Protein AF-A0A835Y4Z0-F1 (afdb_monomer_lite)

InterPro domains:
  IPR013901 Anthrone oxygenase [PF08592] (8-97)

Secondary structure (DSSP, 8-state):
--HHHHHHHHHHHHHHHHHHHHHHHSTT--HHHHHHHHHHHHHHHHHHHHIIIIIHHHHHHHHHHHHTT-PPPHHHHHHHHHHHHHHHHHHHHHHHHHHHHHHT-

Radius of gyration: 16.96 Å; chains: 1; bounding box: 39×19×49 Å

Sequence (105 aa):
MFPKVAKFQSTIVLAGTGAAAVQAVRGEASPQQRGLWLAGAALLLANLPWTLVKLMPVNKVIVDAGAQGKAAPKEQLEAWGPLHNVRTALGTASALVMGYAVWKL

Foldseek 3Di:
DPPVVLVVLVVVLVVQLVVLCVQLPPPPADPLLNVLSNLLSVLSNVLNCLCVPQQVVLVVQCVVCVVVVHHRDPVSVVSNVVSVVSSVVSNVSSCVSNVVSVVVD

Structure (mmCIF, N/CA/C/O backbone):
data_AF-A0A835Y4Z0-F1
#
_entry.id   AF-A0A835Y4Z0-F1
#
loop_
_atom_site.group_PDB
_atom_site.id
_atom_site.type_symbol
_atom_site.label_atom_id
_atom_site.label_alt_id
_atom_site.label_comp_id
_atom_site.label_asym_id
_atom_site.label_entity_id
_atom_site.label_seq_id
_atom_site.pdbx_PDB_ins_code
_atom_site.Cartn_x
_atom_site.Cartn_y
_atom_site.Cartn_z
_atom_site.occupancy
_atom_site.B_iso_or_equiv
_atom_site.auth_seq_id
_atom_site.auth_comp_id
_atom_site.auth_asym_id
_atom_site.auth_atom_id
_atom_site.pdbx_PDB_model_num
ATOM 1 N N . MET A 1 1 ? -13.844 4.372 7.958 1.00 58.72 1 MET A N 1
ATOM 2 C CA . MET A 1 1 ? -12.914 5.148 7.094 1.00 58.72 1 MET A CA 1
ATOM 3 C C . MET A 1 1 ? -13.682 6.309 6.494 1.00 58.72 1 MET A C 1
ATOM 5 O O . MET A 1 1 ? -14.720 6.071 5.890 1.00 58.72 1 MET A O 1
ATOM 9 N N . PHE A 1 2 ? -13.205 7.541 6.662 1.00 6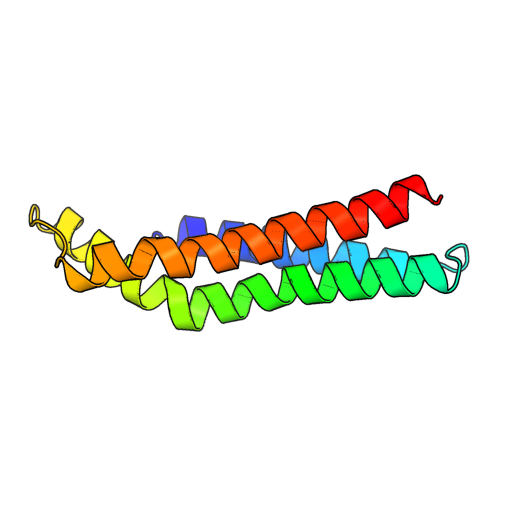3.97 2 PHE A N 1
ATOM 10 C CA . PHE A 1 2 ? -13.846 8.704 6.051 1.00 63.97 2 PHE A CA 1
ATOM 11 C C . PHE A 1 2 ? -13.889 8.527 4.520 1.00 63.97 2 PHE A C 1
ATOM 13 O O . PHE A 1 2 ? -12.827 8.344 3.918 1.00 63.97 2 PHE A O 1
ATOM 20 N N . PRO A 1 3 ? -15.065 8.591 3.866 1.00 66.94 3 PRO A N 1
ATOM 21 C CA . PRO A 1 3 ? -15.203 8.343 2.425 1.00 66.94 3 PRO A CA 1
ATOM 22 C C . PRO A 1 3 ? -14.273 9.215 1.572 1.00 66.94 3 PRO A C 1
ATOM 24 O O . PRO A 1 3 ? -13.783 8.789 0.530 1.00 66.94 3 PRO A O 1
ATOM 27 N N . LYS A 1 4 ? -13.984 10.429 2.053 1.00 70.19 4 LYS A N 1
ATOM 28 C CA . LYS A 1 4 ? -13.054 11.378 1.431 1.00 70.19 4 LYS A CA 1
ATOM 29 C C . LYS A 1 4 ? -11.618 10.838 1.379 1.00 70.19 4 LYS A C 1
ATOM 31 O O . LYS A 1 4 ? -10.966 10.938 0.347 1.00 70.19 4 LYS A O 1
ATOM 36 N N . VAL A 1 5 ? -11.153 10.206 2.458 1.00 71.12 5 VAL A N 1
ATOM 37 C CA . VAL A 1 5 ? -9.797 9.640 2.553 1.00 71.12 5 VAL A CA 1
ATOM 38 C C . VAL A 1 5 ? -9.663 8.398 1.674 1.00 71.12 5 VAL A C 1
ATOM 40 O O . VAL A 1 5 ? -8.621 8.200 1.056 1.00 71.12 5 VAL A O 1
ATOM 43 N N . ALA A 1 6 ? -10.722 7.587 1.572 1.00 73.94 6 ALA A N 1
ATOM 44 C CA . ALA A 1 6 ? -10.737 6.416 0.696 1.00 73.94 6 ALA A CA 1
ATOM 45 C C . ALA A 1 6 ? -10.574 6.819 -0.772 1.00 73.94 6 ALA A C 1
ATOM 47 O O . ALA A 1 6 ? -9.691 6.295 -1.445 1.00 73.94 6 ALA A O 1
ATOM 48 N N . LYS A 1 7 ? -11.355 7.812 -1.220 1.00 78.06 7 LYS A N 1
ATOM 49 C CA . LYS A 1 7 ? -11.268 8.364 -2.578 1.00 78.06 7 LYS A CA 1
ATOM 50 C C . LYS A 1 7 ? -9.877 8.921 -2.875 1.00 78.06 7 LYS A C 1
ATOM 52 O O . LYS A 1 7 ? -9.281 8.560 -3.882 1.00 78.06 7 LYS A O 1
ATOM 57 N N . PHE A 1 8 ? -9.335 9.739 -1.973 1.00 83.81 8 PHE A N 1
ATOM 58 C CA . PHE A 1 8 ? -8.001 10.314 -2.140 1.00 83.81 8 PHE A CA 1
ATOM 59 C C . PHE A 1 8 ? -6.910 9.238 -2.267 1.00 83.81 8 PHE A C 1
ATOM 61 O O . PHE A 1 8 ? -6.095 9.284 -3.187 1.00 83.81 8 PHE A O 1
ATOM 68 N N . GLN A 1 9 ? -6.927 8.228 -1.392 1.00 82.19 9 GLN A N 1
ATOM 69 C CA . GLN A 1 9 ? -5.934 7.151 -1.427 1.00 82.19 9 GLN A CA 1
ATOM 70 C C . GLN A 1 9 ? -6.058 6.279 -2.678 1.00 82.19 9 GLN A C 1
ATOM 72 O O . GLN A 1 9 ? -5.034 5.947 -3.274 1.00 82.19 9 GLN A O 1
ATOM 77 N N . SER A 1 10 ? -7.276 5.949 -3.121 1.00 83.31 10 SER A N 1
ATOM 78 C CA . SER A 1 10 ? -7.462 5.219 -4.379 1.00 83.31 10 SER A CA 1
ATOM 79 C C . SER A 1 10 ? -6.969 6.019 -5.584 1.00 83.31 10 SER A C 1
ATOM 81 O O . SER A 1 10 ? -6.332 5.445 -6.461 1.00 83.31 10 SER A O 1
ATOM 83 N N . THR A 1 11 ? -7.186 7.340 -5.608 1.00 87.25 11 THR A N 1
ATOM 84 C CA . THR A 1 11 ? -6.714 8.195 -6.705 1.00 87.25 11 THR A CA 1
ATOM 85 C C . THR A 1 11 ? -5.191 8.192 -6.804 1.00 87.25 11 THR A C 1
ATOM 87 O O . THR A 1 11 ? -4.664 8.011 -7.898 1.00 87.25 11 THR A O 1
ATOM 90 N N . ILE A 1 12 ? -4.477 8.325 -5.680 1.00 88.25 12 ILE A N 1
ATOM 91 C CA . ILE A 1 12 ? -3.004 8.280 -5.673 1.00 88.25 12 ILE A CA 1
ATOM 92 C C . ILE A 1 12 ? -2.492 6.924 -6.162 1.00 88.25 12 ILE A C 1
ATOM 94 O O . ILE A 1 12 ? -1.582 6.880 -6.987 1.00 88.25 12 ILE A O 1
ATOM 98 N N . VAL A 1 13 ? -3.078 5.822 -5.680 1.00 91.12 13 VAL A N 1
ATOM 99 C CA . VAL A 1 13 ? -2.669 4.468 -6.087 1.00 91.12 13 VAL A CA 1
ATOM 100 C C . VAL A 1 13 ? -2.850 4.277 -7.589 1.00 91.12 13 VAL A C 1
ATOM 102 O O . VAL A 1 13 ? -1.927 3.815 -8.256 1.00 91.12 13 VAL A O 1
ATOM 105 N N . LEU A 1 14 ? -4.005 4.661 -8.136 1.00 91.81 14 LEU A N 1
ATOM 106 C CA . LEU A 1 14 ? -4.288 4.517 -9.564 1.00 91.81 14 LEU A CA 1
ATOM 107 C C . LEU A 1 14 ? -3.375 5.403 -10.417 1.00 91.81 14 LEU A C 1
ATOM 109 O O . LEU A 1 14 ? -2.812 4.921 -11.397 1.00 91.81 14 LEU A O 1
ATOM 113 N N . ALA A 1 15 ? -3.174 6.661 -10.020 1.00 93.12 15 ALA A N 1
ATOM 114 C CA . ALA A 1 15 ? -2.279 7.575 -10.723 1.00 93.12 15 ALA A CA 1
ATOM 115 C C . ALA A 1 15 ? -0.827 7.069 -10.718 1.00 93.12 15 ALA A C 1
ATOM 117 O O . ALA A 1 15 ? -0.197 7.009 -11.772 1.00 93.12 15 ALA A O 1
ATOM 118 N N . GLY A 1 16 ? -0.310 6.646 -9.560 1.00 90.94 16 GLY A N 1
ATOM 119 C CA . GLY A 1 16 ? 1.051 6.117 -9.437 1.00 90.94 16 GLY A CA 1
ATOM 120 C C . GLY A 1 16 ? 1.252 4.806 -10.200 1.00 90.94 16 GLY A C 1
ATOM 121 O O . GLY A 1 16 ? 2.254 4.642 -10.894 1.00 90.94 16 GLY A O 1
ATOM 122 N N . THR A 1 17 ? 0.271 3.900 -10.145 1.00 91.06 17 THR A N 1
ATOM 123 C CA . THR A 1 17 ? 0.301 2.633 -10.897 1.00 91.06 17 THR A CA 1
ATOM 124 C C . THR A 1 17 ? 0.282 2.899 -12.403 1.00 91.06 17 THR A C 1
ATOM 126 O O . THR A 1 17 ? 1.075 2.317 -13.140 1.00 91.06 17 THR A O 1
ATOM 129 N N . GLY A 1 18 ? -0.578 3.815 -12.863 1.00 92.12 18 GLY A N 1
ATOM 130 C CA . GLY A 1 18 ? -0.660 4.211 -14.269 1.00 92.12 18 GLY A CA 1
ATOM 131 C C . GLY A 1 18 ? 0.628 4.862 -14.773 1.00 92.12 18 GLY A C 1
ATOM 132 O O . GLY A 1 18 ? 1.127 4.489 -15.831 1.00 92.12 18 GLY A O 1
ATOM 133 N N . ALA A 1 19 ? 1.215 5.775 -13.995 1.00 91.94 19 ALA A N 1
ATOM 134 C CA . ALA A 1 19 ? 2.493 6.398 -14.336 1.00 91.94 19 ALA A CA 1
ATOM 135 C C . ALA A 1 19 ? 3.617 5.358 -14.465 1.00 91.94 19 ALA A C 1
ATOM 137 O O . ALA A 1 19 ? 4.362 5.379 -15.443 1.00 91.94 19 ALA A O 1
ATOM 138 N N . ALA A 1 20 ? 3.704 4.406 -13.533 1.00 91.31 20 ALA A N 1
ATOM 139 C CA . ALA A 1 20 ? 4.686 3.328 -13.600 1.00 91.31 20 ALA A CA 1
ATOM 140 C C . ALA A 1 20 ? 4.467 2.409 -14.815 1.00 91.31 20 ALA A C 1
ATOM 142 O O . ALA A 1 20 ? 5.425 2.060 -15.502 1.00 91.31 20 ALA A O 1
ATOM 143 N N . ALA A 1 21 ? 3.215 2.077 -15.144 1.00 91.56 21 ALA A N 1
ATOM 144 C CA . ALA A 1 21 ? 2.898 1.309 -16.348 1.00 91.56 21 ALA A CA 1
ATOM 145 C C . ALA A 1 21 ? 3.314 2.051 -17.631 1.00 91.56 21 ALA A C 1
ATOM 147 O O . ALA A 1 21 ? 3.905 1.444 -18.522 1.00 91.56 21 ALA A O 1
ATOM 148 N N . VAL A 1 22 ? 3.081 3.368 -17.702 1.00 92.69 22 VAL A N 1
ATOM 149 C CA . VAL A 1 22 ? 3.547 4.208 -18.818 1.00 92.69 22 VAL A CA 1
ATOM 150 C C . VAL A 1 22 ? 5.072 4.170 -18.927 1.00 92.69 22 VAL A C 1
ATOM 152 O O . VAL A 1 22 ? 5.592 3.951 -20.018 1.00 92.69 22 VAL A O 1
ATOM 155 N N . GLN A 1 23 ? 5.798 4.321 -17.817 1.00 90.62 23 GLN A N 1
ATOM 156 C CA . GLN A 1 23 ? 7.264 4.247 -17.816 1.00 90.62 23 GLN A CA 1
ATOM 157 C C . GLN A 1 23 ? 7.784 2.885 -18.297 1.00 90.62 23 GLN A C 1
ATOM 159 O O . GLN A 1 23 ? 8.791 2.831 -18.999 1.00 90.62 23 GLN A O 1
ATOM 164 N N . ALA A 1 24 ? 7.081 1.793 -17.984 1.00 87.62 24 ALA A N 1
ATOM 165 C CA . ALA A 1 24 ? 7.454 0.450 -18.424 1.00 87.62 24 ALA A CA 1
ATOM 166 C C . ALA A 1 24 ? 7.299 0.221 -19.940 1.00 87.62 24 ALA A C 1
ATOM 168 O O . ALA A 1 24 ? 7.948 -0.669 -20.489 1.00 87.62 24 ALA A O 1
ATOM 169 N N . VAL A 1 25 ? 6.443 0.987 -20.626 1.00 89.50 25 VAL A N 1
ATOM 170 C CA . VAL A 1 25 ? 6.201 0.824 -22.073 1.00 89.50 25 VAL A CA 1
ATOM 171 C C . VAL A 1 25 ? 6.909 1.869 -22.933 1.00 89.50 25 VAL A C 1
ATOM 173 O O . VAL A 1 25 ? 6.899 1.750 -24.158 1.00 89.50 25 VAL A O 1
ATOM 176 N N . ARG A 1 26 ? 7.556 2.873 -22.324 1.00 88.25 26 ARG A N 1
ATOM 177 C CA . ARG A 1 26 ? 8.375 3.841 -23.065 1.00 88.25 26 ARG A CA 1
ATOM 178 C C . ARG A 1 26 ? 9.522 3.124 -23.782 1.00 88.25 26 ARG A C 1
ATOM 180 O O . ARG A 1 26 ? 10.205 2.283 -23.201 1.00 88.25 26 ARG A O 1
ATOM 187 N N . GLY A 1 27 ? 9.733 3.477 -25.052 1.00 76.44 27 GLY A N 1
ATOM 188 C CA . GLY A 1 27 ? 10.728 2.836 -25.923 1.00 76.44 27 GLY A CA 1
ATOM 189 C C . GLY A 1 27 ? 12.162 2.908 -25.390 1.00 76.44 27 GLY A C 1
ATOM 190 O O . GLY A 1 27 ? 12.950 2.008 -25.651 1.00 76.44 27 GLY A O 1
ATOM 191 N N . GLU A 1 28 ? 12.459 3.921 -24.579 1.00 83.56 28 GLU A N 1
ATOM 192 C CA . GLU A 1 28 ? 13.772 4.190 -23.981 1.00 83.56 28 GLU A CA 1
ATOM 193 C C . GLU A 1 28 ? 14.095 3.304 -22.761 1.00 83.56 28 GLU A C 1
ATOM 195 O O . GLU A 1 28 ? 15.243 3.248 -22.330 1.00 83.56 28 GLU A O 1
ATOM 200 N N . ALA A 1 29 ? 13.112 2.594 -22.191 1.00 85.44 29 ALA A N 1
ATOM 201 C CA . ALA A 1 29 ? 13.323 1.786 -20.990 1.00 85.44 29 ALA A CA 1
ATOM 202 C C . ALA A 1 29 ? 14.019 0.450 -21.304 1.00 85.44 29 ALA A C 1
ATOM 204 O O . ALA A 1 29 ? 13.496 -0.376 -22.067 1.00 85.44 29 ALA A O 1
ATOM 205 N N . SER A 1 30 ? 15.145 0.195 -20.631 1.00 90.00 30 SER A N 1
ATOM 206 C CA . SER A 1 30 ? 15.839 -1.101 -20.636 1.00 90.00 30 SER A CA 1
ATOM 207 C C . SER A 1 30 ? 14.958 -2.223 -20.060 1.00 90.00 30 SER A C 1
ATOM 209 O O . SER A 1 30 ? 14.092 -1.951 -19.222 1.00 90.00 30 SER A O 1
ATOM 211 N N . PRO A 1 31 ? 15.172 -3.502 -20.433 1.00 90.19 31 PRO A N 1
ATOM 212 C CA . PRO A 1 31 ? 14.388 -4.624 -19.906 1.00 90.19 31 PRO A CA 1
ATOM 213 C C . PRO A 1 31 ? 14.327 -4.669 -18.372 1.00 90.19 31 PRO A C 1
ATOM 215 O O . PRO A 1 31 ? 13.270 -4.931 -17.797 1.00 90.19 31 PRO A O 1
ATOM 218 N N . GLN A 1 32 ? 15.437 -4.347 -17.704 1.00 90.94 32 GLN A N 1
ATOM 219 C CA . GLN A 1 32 ? 15.515 -4.274 -16.247 1.00 90.94 32 GLN A CA 1
ATOM 220 C C . GLN A 1 32 ? 14.631 -3.150 -15.693 1.00 90.94 32 GLN A C 1
ATOM 222 O O . GLN A 1 32 ? 13.869 -3.382 -14.756 1.00 90.94 32 GLN A O 1
ATOM 227 N N . GLN A 1 33 ? 14.669 -1.953 -16.289 1.00 91.12 33 GLN A N 1
ATOM 228 C CA . GLN A 1 33 ? 13.811 -0.837 -15.873 1.00 91.12 33 GLN A CA 1
ATOM 229 C C . GLN A 1 33 ? 12.331 -1.164 -16.057 1.00 91.12 33 GLN A C 1
ATOM 231 O O . GLN A 1 33 ? 11.540 -0.889 -15.159 1.00 91.12 33 GLN A O 1
ATOM 236 N N . ARG A 1 34 ? 11.951 -1.801 -17.172 1.00 93.12 34 ARG A N 1
ATOM 237 C CA . ARG A 1 34 ? 10.565 -2.249 -17.391 1.00 93.12 34 ARG A CA 1
ATOM 238 C C . ARG A 1 34 ? 10.113 -3.198 -16.286 1.00 93.12 34 ARG A C 1
ATOM 240 O O . ARG A 1 34 ? 9.040 -3.004 -15.720 1.00 93.12 34 ARG A O 1
ATOM 247 N N . GLY A 1 35 ? 10.956 -4.172 -15.938 1.00 93.75 35 GLY A N 1
ATOM 248 C CA . GLY A 1 35 ? 10.699 -5.097 -14.836 1.00 93.75 35 GLY A CA 1
ATOM 249 C C . GLY A 1 35 ? 10.500 -4.380 -13.499 1.00 93.75 35 GLY A C 1
ATOM 250 O O . GLY A 1 35 ? 9.530 -4.656 -12.797 1.00 93.75 35 GLY A O 1
ATOM 251 N N . LEU A 1 36 ? 11.362 -3.413 -13.173 1.00 95.38 36 LEU A N 1
ATOM 252 C CA . LEU A 1 36 ? 11.255 -2.628 -11.939 1.00 95.38 36 LEU A CA 1
ATOM 253 C C . LEU A 1 36 ? 9.983 -1.769 -11.911 1.00 95.38 36 LEU A C 1
ATOM 255 O O . LEU A 1 36 ? 9.267 -1.767 -10.910 1.00 95.38 36 LEU A O 1
ATOM 259 N N . TRP A 1 37 ? 9.649 -1.088 -13.009 1.00 95.25 37 TRP A N 1
ATOM 260 C CA . TRP A 1 37 ? 8.425 -0.291 -13.104 1.00 95.25 37 TRP A CA 1
ATOM 261 C C . TRP A 1 37 ? 7.165 -1.141 -12.921 1.00 95.25 37 TRP A C 1
ATOM 263 O O . TRP A 1 37 ? 6.282 -0.766 -12.148 1.00 95.25 37 TRP A O 1
ATOM 273 N N . LEU A 1 38 ? 7.104 -2.312 -13.562 1.00 95.88 38 LEU A N 1
ATOM 274 C CA . LEU A 1 38 ? 5.984 -3.245 -13.412 1.00 95.88 38 LEU A CA 1
ATOM 275 C C . LEU A 1 38 ? 5.909 -3.837 -11.999 1.00 95.88 38 LEU A C 1
ATOM 277 O O . LEU A 1 38 ? 4.819 -3.926 -11.437 1.00 95.88 38 LEU A O 1
ATOM 281 N N . ALA A 1 39 ? 7.046 -4.198 -11.399 1.00 96.88 39 ALA A N 1
ATOM 282 C CA . ALA A 1 39 ? 7.093 -4.714 -10.033 1.00 96.88 39 ALA A CA 1
ATOM 283 C C . ALA A 1 39 ? 6.621 -3.664 -9.015 1.00 96.88 39 ALA A C 1
ATOM 285 O O . ALA A 1 39 ? 5.784 -3.961 -8.161 1.00 96.88 39 ALA A O 1
ATOM 286 N N . GLY A 1 40 ? 7.089 -2.420 -9.141 1.00 96.69 40 GLY A N 1
ATOM 287 C CA . GLY A 1 40 ? 6.606 -1.306 -8.328 1.00 96.69 40 GLY A CA 1
ATOM 288 C C . GLY A 1 40 ? 5.105 -1.079 -8.512 1.00 96.69 40 GLY A C 1
ATOM 289 O O . GLY A 1 40 ? 4.374 -0.965 -7.530 1.00 96.69 40 GLY A O 1
ATOM 290 N N . ALA A 1 41 ? 4.623 -1.069 -9.760 1.00 96.44 41 ALA A N 1
ATOM 291 C CA . ALA A 1 41 ? 3.205 -0.894 -10.069 1.00 96.44 41 ALA A CA 1
ATOM 292 C C . ALA A 1 41 ? 2.344 -1.993 -9.428 1.00 96.44 41 ALA A C 1
ATOM 294 O O . ALA A 1 41 ? 1.310 -1.698 -8.832 1.00 96.44 41 ALA A O 1
ATOM 295 N N . ALA A 1 42 ? 2.791 -3.249 -9.490 1.00 97.19 42 ALA A N 1
ATOM 296 C CA . ALA A 1 42 ? 2.106 -4.374 -8.865 1.00 97.19 42 ALA A CA 1
ATOM 297 C C . ALA A 1 42 ? 2.048 -4.241 -7.334 1.00 97.19 42 ALA A C 1
ATOM 299 O O . ALA A 1 42 ? 0.988 -4.464 -6.749 1.00 97.19 42 ALA A O 1
ATOM 300 N N . LEU A 1 43 ? 3.144 -3.831 -6.684 1.00 97.50 43 LEU A N 1
ATOM 301 C CA . LEU A 1 43 ? 3.185 -3.593 -5.234 1.00 97.50 43 LEU A CA 1
ATOM 302 C C . LEU A 1 43 ? 2.232 -2.466 -4.814 1.00 97.50 43 LEU A C 1
ATOM 304 O O . LEU A 1 43 ? 1.460 -2.622 -3.863 1.00 97.50 43 LEU A O 1
ATOM 308 N N . LEU A 1 44 ? 2.245 -1.348 -5.547 1.00 96.00 44 LEU A N 1
ATOM 309 C CA . LEU A 1 44 ? 1.355 -0.217 -5.289 1.00 96.00 44 LEU A CA 1
ATOM 310 C C . LEU A 1 44 ? -0.110 -0.594 -5.506 1.00 96.00 44 LEU A C 1
ATOM 312 O O . LEU A 1 44 ? -0.968 -0.221 -4.705 1.00 96.00 44 LEU A O 1
ATOM 316 N N . LEU A 1 45 ? -0.399 -1.362 -6.555 1.00 94.94 45 LEU A N 1
ATOM 317 C CA . LEU A 1 45 ? -1.746 -1.831 -6.840 1.00 94.94 45 LEU A CA 1
ATOM 318 C C . LEU A 1 45 ? -2.226 -2.823 -5.777 1.00 94.94 45 LEU A C 1
ATOM 320 O O . LEU A 1 45 ? -3.357 -2.691 -5.319 1.00 94.94 45 LEU A O 1
ATOM 324 N N . ALA A 1 46 ? -1.374 -3.752 -5.325 1.00 95.56 46 ALA A N 1
ATOM 325 C CA . ALA A 1 46 ? -1.675 -4.733 -4.274 1.00 95.56 46 ALA A CA 1
ATOM 326 C C . ALA A 1 46 ? -2.016 -4.088 -2.918 1.00 95.56 46 ALA A C 1
ATOM 328 O O . ALA A 1 46 ? -2.773 -4.653 -2.120 1.00 95.56 46 ALA A O 1
ATOM 329 N N . ASN A 1 47 ? -1.536 -2.868 -2.676 1.00 94.69 47 ASN A N 1
ATOM 330 C CA . ASN A 1 47 ? -1.899 -2.077 -1.505 1.00 94.69 47 ASN A CA 1
ATOM 331 C C . ASN A 1 47 ? -3.414 -1.796 -1.418 1.00 94.69 47 ASN A C 1
ATOM 333 O O . ASN A 1 47 ? -3.975 -1.714 -0.319 1.00 94.69 47 ASN A O 1
ATOM 337 N N . LEU A 1 48 ? -4.096 -1.664 -2.564 1.00 92.00 48 LEU A N 1
ATOM 338 C CA . LEU A 1 48 ? -5.531 -1.385 -2.626 1.00 92.00 48 LEU A CA 1
ATOM 339 C C . LEU A 1 48 ? -6.395 -2.568 -2.145 1.00 92.00 48 LEU A C 1
ATOM 341 O O . LEU A 1 48 ? -7.128 -2.373 -1.171 1.00 92.00 48 LEU A O 1
ATOM 345 N N . PRO A 1 49 ? -6.324 -3.788 -2.723 1.00 93.19 49 PRO A N 1
ATOM 346 C CA . PRO A 1 49 ? -7.097 -4.925 -2.232 1.00 93.19 49 PRO A CA 1
ATOM 347 C C . PRO A 1 49 ? -6.726 -5.289 -0.790 1.00 93.19 49 PRO A C 1
ATOM 349 O O . PRO A 1 49 ? -7.626 -5.604 -0.011 1.00 93.19 49 PRO A O 1
ATOM 352 N N . TRP A 1 50 ? -5.455 -5.155 -0.382 1.00 95.12 50 TRP A N 1
ATOM 353 C CA . TRP A 1 50 ? -5.066 -5.326 1.023 1.00 95.12 50 TRP A CA 1
ATOM 354 C C . TRP A 1 50 ? -5.830 -4.366 1.944 1.00 95.12 50 TRP A C 1
ATOM 356 O O . TRP A 1 50 ? -6.433 -4.773 2.942 1.00 95.12 50 TRP A O 1
ATOM 366 N N . THR A 1 51 ? -5.869 -3.084 1.574 1.00 93.25 51 THR A N 1
ATOM 367 C CA . THR A 1 51 ? -6.567 -2.060 2.352 1.00 93.25 51 THR A CA 1
ATOM 368 C C . THR A 1 51 ? -8.071 -2.320 2.408 1.00 93.25 51 THR A C 1
ATOM 370 O O . THR A 1 51 ? -8.648 -2.253 3.492 1.00 93.25 51 THR A O 1
ATOM 373 N N . LEU A 1 52 ? -8.711 -2.627 1.276 1.00 92.25 52 LEU A N 1
ATOM 374 C CA . LEU A 1 52 ? -10.162 -2.827 1.201 1.00 92.25 52 LEU A CA 1
ATOM 375 C C . LEU A 1 52 ? -10.623 -4.081 1.958 1.00 92.25 52 LEU A C 1
ATOM 377 O O . LEU A 1 52 ? -11.627 -4.028 2.665 1.00 92.25 52 LEU A O 1
ATOM 381 N N . VAL A 1 53 ? -9.894 -5.190 1.821 1.00 94.56 53 VAL A N 1
ATOM 382 C CA . VAL A 1 53 ? -10.325 -6.500 2.331 1.00 94.56 53 VAL A CA 1
ATOM 383 C C . VAL A 1 53 ? -9.886 -6.726 3.774 1.00 94.56 53 VAL A C 1
ATOM 385 O O . VAL A 1 53 ? -10.649 -7.282 4.560 1.00 94.56 53 VAL A O 1
ATOM 388 N N . LYS A 1 54 ? -8.666 -6.316 4.143 1.00 95.75 54 LYS A N 1
ATOM 389 C CA . LYS A 1 54 ? -8.087 -6.644 5.456 1.00 95.75 54 LYS A CA 1
ATOM 390 C C . LYS A 1 54 ? -8.153 -5.481 6.436 1.00 95.75 54 LYS A C 1
ATOM 392 O O . LYS A 1 54 ? -8.651 -5.644 7.544 1.00 95.75 54 LYS A O 1
ATOM 397 N N . LEU A 1 55 ? -7.690 -4.297 6.033 1.00 94.38 55 LEU A N 1
ATOM 398 C CA . LEU A 1 55 ? -7.547 -3.164 6.956 1.00 94.38 55 LEU A CA 1
ATOM 399 C C . LEU A 1 55 ? -8.852 -2.370 7.151 1.00 94.38 55 LEU A C 1
ATOM 401 O O . LEU A 1 55 ? -9.130 -1.870 8.240 1.00 94.38 55 LEU A O 1
ATOM 405 N N . MET A 1 56 ? -9.669 -2.227 6.106 1.00 93.62 56 MET A N 1
ATOM 406 C CA . MET A 1 56 ? -10.884 -1.411 6.157 1.00 93.62 56 MET A CA 1
ATOM 407 C C . MET A 1 56 ? -11.950 -1.928 7.133 1.00 93.62 56 MET A C 1
ATOM 409 O O . MET A 1 56 ? -12.537 -1.077 7.807 1.00 93.62 56 MET A O 1
ATOM 413 N N . PRO A 1 57 ? -12.226 -3.243 7.246 1.00 94.62 57 PRO A N 1
ATOM 414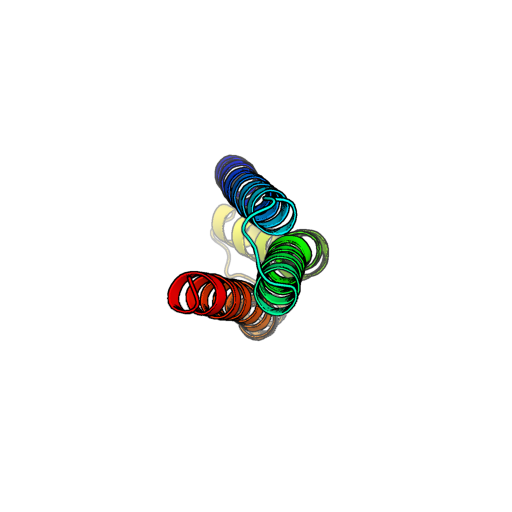 C CA . PRO A 1 57 ? -13.172 -3.747 8.241 1.00 94.62 57 PRO A CA 1
ATOM 415 C C . PRO A 1 57 ? -12.764 -3.366 9.669 1.00 94.62 57 PRO A C 1
ATOM 417 O O . PRO A 1 57 ? -13.576 -2.820 10.410 1.00 94.62 57 PRO A O 1
ATOM 420 N N . VAL A 1 58 ? -11.481 -3.532 10.009 1.00 96.38 58 VAL A N 1
ATOM 421 C CA . VAL A 1 58 ? -10.916 -3.155 11.317 1.00 96.38 58 VAL A CA 1
ATOM 422 C C . VAL A 1 58 ? -11.041 -1.647 11.557 1.00 96.38 58 VAL A C 1
ATOM 424 O O . VAL A 1 58 ? -11.547 -1.213 12.590 1.00 96.38 58 VAL A O 1
ATOM 427 N N . ASN A 1 59 ? -10.680 -0.831 10.560 1.00 94.50 59 ASN A N 1
ATOM 428 C CA . ASN A 1 59 ? -10.808 0.627 10.640 1.00 94.50 59 ASN A CA 1
ATOM 429 C C . ASN A 1 59 ? -12.253 1.112 10.798 1.00 94.50 59 ASN A C 1
ATOM 431 O O . ASN A 1 59 ? -12.459 2.195 11.338 1.00 94.50 59 ASN A O 1
ATOM 435 N N . LYS A 1 60 ? -13.252 0.397 10.266 1.00 93.88 60 LYS A N 1
ATOM 436 C CA . LYS A 1 60 ? -14.663 0.772 10.452 1.00 93.88 60 LYS A CA 1
ATOM 437 C C . LYS A 1 60 ? -15.054 0.615 11.915 1.00 93.88 60 LYS A C 1
ATOM 439 O O . LYS A 1 60 ? -15.462 1.597 12.512 1.00 93.88 60 LYS A O 1
ATOM 444 N N . VAL A 1 61 ? -14.778 -0.545 12.508 1.00 95.44 61 VAL A N 1
ATOM 445 C CA . VAL A 1 61 ? -15.104 -0.818 13.917 1.00 95.44 61 VAL A CA 1
ATOM 446 C C . VAL A 1 61 ? -14.461 0.201 14.865 1.00 95.44 61 VAL A C 1
ATOM 448 O O . VAL A 1 61 ? -15.145 0.749 15.726 1.00 95.44 61 VAL A O 1
ATOM 451 N N . ILE A 1 62 ? -13.170 0.501 14.685 1.00 95.12 62 ILE A N 1
ATOM 452 C CA . ILE A 1 62 ? -12.454 1.476 15.529 1.00 95.12 62 ILE A CA 1
ATOM 453 C C . ILE A 1 62 ? -13.069 2.878 15.396 1.00 95.12 62 ILE A C 1
ATOM 455 O O . ILE A 1 62 ? -13.301 3.556 16.396 1.00 95.12 62 ILE A O 1
ATOM 459 N N . VAL A 1 63 ? -13.344 3.318 14.163 1.00 93.88 63 VAL A N 1
ATOM 460 C CA . VAL A 1 63 ? -13.920 4.647 13.898 1.00 93.88 63 VAL A CA 1
ATOM 461 C C . VAL A 1 63 ? -15.345 4.752 14.441 1.00 93.88 63 VAL A C 1
ATOM 463 O O . VAL A 1 63 ? -15.686 5.774 15.032 1.00 93.88 63 VAL A O 1
ATOM 466 N N . ASP A 1 64 ? -16.154 3.706 14.282 1.00 95.31 64 ASP A N 1
ATOM 467 C CA . ASP A 1 64 ? -17.544 3.683 14.739 1.00 95.31 64 ASP A CA 1
ATOM 468 C C . ASP A 1 64 ? -17.627 3.703 16.273 1.00 95.31 64 ASP A C 1
ATOM 470 O O . ASP A 1 64 ? -18.480 4.395 16.830 1.00 95.31 64 ASP A O 1
ATOM 474 N N . ALA A 1 65 ? -16.713 3.014 16.968 1.00 94.75 65 ALA A N 1
ATOM 475 C CA . ALA A 1 65 ? -16.594 3.096 18.424 1.00 94.75 65 ALA A CA 1
ATOM 476 C C . ALA A 1 65 ? -16.251 4.523 18.881 1.00 94.75 65 ALA A C 1
ATOM 478 O O . ALA A 1 65 ? -16.940 5.077 19.740 1.00 94.75 65 ALA A O 1
ATOM 479 N N . GLY A 1 66 ? -15.260 5.153 18.240 1.00 93.56 66 GLY A N 1
ATOM 480 C CA . GLY A 1 66 ? -14.881 6.539 18.525 1.00 93.56 66 GLY A CA 1
ATOM 481 C C . GLY A 1 66 ? -16.017 7.538 18.278 1.00 93.56 66 GLY A C 1
ATOM 482 O O . GLY A 1 66 ? -16.239 8.426 19.097 1.00 93.56 66 GLY A O 1
ATOM 483 N N . ALA A 1 67 ? -16.795 7.360 17.206 1.00 93.62 67 ALA A N 1
ATOM 484 C CA . ALA A 1 67 ? -17.957 8.200 16.903 1.00 93.62 67 ALA A CA 1
ATOM 485 C C . ALA A 1 67 ? -19.081 8.085 17.952 1.00 93.62 67 ALA A C 1
ATOM 487 O O . ALA A 1 67 ? -19.853 9.023 18.131 1.00 93.62 67 ALA A O 1
ATOM 488 N N . GLN A 1 68 ? -19.159 6.956 18.660 1.00 95.88 68 GLN A N 1
ATOM 489 C CA . GLN A 1 68 ? -20.102 6.726 19.759 1.00 95.88 68 GLN A CA 1
ATOM 490 C C . GLN A 1 68 ? -19.551 7.157 21.130 1.00 95.88 68 GLN A C 1
ATOM 492 O O . GLN A 1 68 ? -20.211 6.921 22.141 1.00 95.88 68 GLN A O 1
ATOM 497 N N . GLY A 1 69 ? -18.342 7.728 21.195 1.00 95.50 69 GLY A N 1
ATOM 498 C CA . GLY A 1 69 ? -17.675 8.049 22.462 1.00 95.50 69 GLY A CA 1
ATOM 499 C C . GLY A 1 69 ? -17.258 6.812 23.264 1.00 95.50 69 GLY A C 1
ATOM 500 O O . GLY A 1 69 ? -17.088 6.893 24.478 1.00 95.50 69 GLY A O 1
ATOM 501 N N . LYS A 1 70 ? -17.121 5.655 22.605 1.00 95.88 70 LYS A N 1
ATOM 502 C CA . LYS A 1 70 ? -16.737 4.383 23.224 1.00 95.88 70 LYS A CA 1
ATOM 503 C C . LYS A 1 70 ? -15.284 4.049 22.909 1.00 95.88 70 LYS A C 1
ATOM 505 O O . LYS A 1 70 ? -14.752 4.422 21.864 1.00 95.88 70 LYS A O 1
ATOM 510 N N . ALA A 1 71 ? -14.660 3.277 23.793 1.00 95.06 71 ALA A N 1
ATOM 511 C CA . ALA A 1 71 ? -13.389 2.641 23.481 1.00 95.06 71 ALA A CA 1
ATOM 512 C C . ALA A 1 71 ? -13.572 1.638 22.328 1.00 95.06 71 ALA A C 1
ATOM 514 O O . ALA A 1 71 ? -14.562 0.904 22.284 1.00 95.06 71 ALA A O 1
ATOM 515 N N . ALA A 1 72 ? -12.616 1.607 21.398 1.00 95.75 72 ALA A N 1
ATOM 516 C CA . ALA A 1 72 ? -12.576 0.571 20.375 1.00 95.75 72 ALA A CA 1
ATOM 517 C C . ALA A 1 72 ? -12.314 -0.800 21.024 1.00 95.75 72 ALA A C 1
ATOM 519 O O . ALA A 1 72 ? -11.576 -0.859 22.013 1.00 95.75 72 ALA A O 1
ATOM 520 N N . PRO A 1 73 ? -12.882 -1.899 20.496 1.00 96.69 73 PRO A N 1
ATOM 521 C CA . PRO A 1 73 ? -12.646 -3.204 21.086 1.00 96.69 73 PRO A CA 1
ATOM 522 C C . PRO A 1 73 ? -11.184 -3.628 20.893 1.00 96.69 73 PRO A C 1
AT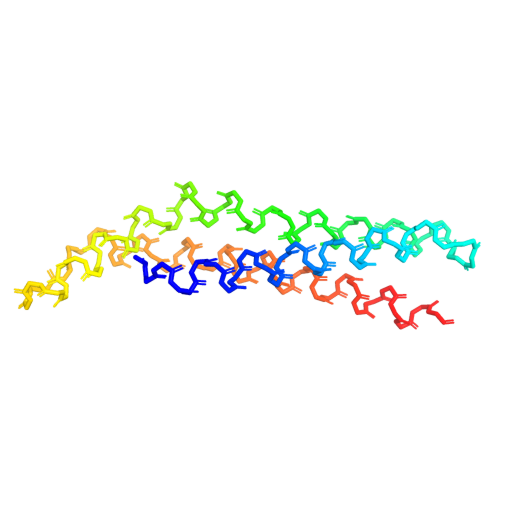OM 524 O O . PRO A 1 73 ? -10.519 -3.267 19.913 1.00 96.69 73 PRO A O 1
ATOM 527 N N . LYS A 1 74 ? -10.664 -4.339 21.896 1.00 96.81 74 LYS A N 1
ATOM 528 C CA . LYS A 1 74 ? -9.234 -4.629 22.047 1.00 96.81 74 LYS A CA 1
ATOM 529 C C . LYS A 1 74 ? -8.701 -5.438 20.868 1.00 96.81 74 LYS A C 1
ATOM 531 O O . LYS A 1 74 ? -7.622 -5.145 20.362 1.00 96.81 74 LYS A O 1
ATOM 536 N N . GLU A 1 75 ? -9.488 -6.387 20.382 1.00 96.81 75 GLU A N 1
ATOM 537 C CA . GLU A 1 75 ? -9.132 -7.292 19.293 1.00 96.81 75 GLU A CA 1
ATOM 538 C C . GLU A 1 75 ? -8.844 -6.521 17.996 1.00 96.81 75 GLU A C 1
ATOM 540 O O . GLU A 1 75 ? -7.903 -6.836 17.267 1.00 96.81 75 GLU A O 1
ATOM 545 N N . GLN A 1 76 ? -9.618 -5.471 17.7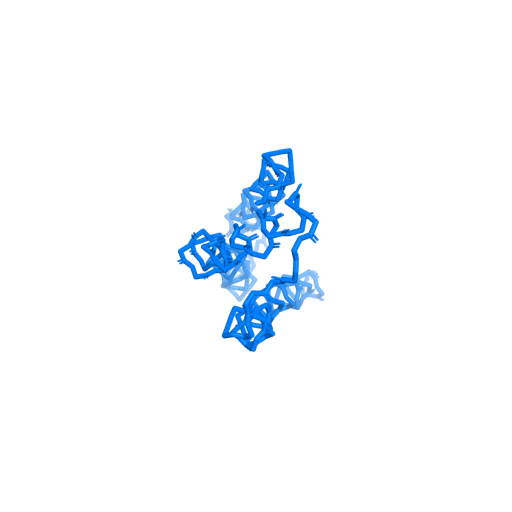02 1.00 96.75 76 GLN A N 1
ATOM 546 C CA . GLN A 1 76 ? -9.401 -4.633 16.523 1.00 96.75 76 GLN A CA 1
ATOM 547 C C . GLN A 1 76 ? -8.176 -3.740 16.684 1.00 96.75 76 GLN A C 1
ATOM 549 O O . GLN A 1 76 ? -7.469 -3.526 15.700 1.00 96.75 76 GLN A O 1
ATOM 554 N N . LEU A 1 77 ? -7.902 -3.240 17.891 1.00 95.88 77 LEU A N 1
ATOM 555 C CA . LEU A 1 77 ? -6.689 -2.466 18.165 1.00 95.88 77 LEU A CA 1
ATOM 556 C C . LEU A 1 77 ? -5.430 -3.329 18.004 1.00 95.88 77 LEU A C 1
ATOM 558 O O . LEU A 1 77 ? -4.476 -2.901 17.354 1.00 95.88 77 LEU A O 1
ATOM 562 N N . GLU A 1 78 ? -5.452 -4.561 18.514 1.00 97.38 78 GLU A N 1
ATOM 563 C CA . GLU A 1 78 ? -4.352 -5.521 18.367 1.00 97.38 78 GLU A CA 1
ATOM 564 C C . GLU A 1 78 ? -4.156 -5.953 16.907 1.00 97.38 78 GLU A C 1
ATOM 566 O O . GLU A 1 78 ? -3.025 -6.014 16.422 1.00 97.38 78 GLU A O 1
ATOM 571 N N . ALA A 1 79 ? -5.246 -6.180 16.166 1.00 96.25 79 ALA A N 1
ATOM 572 C CA . ALA A 1 79 ? -5.181 -6.535 14.748 1.00 96.25 79 ALA A CA 1
ATOM 573 C C . ALA A 1 79 ? -4.739 -5.367 13.848 1.00 96.25 79 ALA A C 1
ATOM 575 O O . ALA A 1 79 ? -4.165 -5.590 12.778 1.00 96.25 79 ALA A O 1
ATOM 576 N N . TRP A 1 80 ? -5.006 -4.120 14.247 1.00 97.31 80 TRP A N 1
ATOM 577 C CA . TRP A 1 80 ? -4.740 -2.945 13.417 1.00 97.31 80 TRP A CA 1
ATOM 578 C C . TRP A 1 80 ? -3.254 -2.788 13.084 1.00 97.31 80 TRP A C 1
ATOM 580 O O . TRP A 1 80 ? -2.916 -2.575 11.919 1.00 97.31 80 TRP A O 1
ATOM 590 N N . GLY A 1 81 ? -2.372 -2.937 14.079 1.00 96.62 81 GLY A N 1
ATOM 591 C CA . GLY A 1 81 ? -0.927 -2.734 13.923 1.00 96.62 81 GLY A CA 1
ATOM 592 C C . GLY A 1 81 ? -0.302 -3.626 12.841 1.00 96.62 81 GLY A C 1
ATOM 593 O O . GLY A 1 81 ? 0.236 -3.101 11.864 1.00 96.62 81 GLY A O 1
ATOM 594 N N . PRO A 1 82 ? -0.414 -4.964 12.940 1.00 97.56 82 PRO A N 1
ATOM 595 C CA . PRO A 1 82 ? 0.110 -5.878 11.926 1.00 97.56 82 PRO A CA 1
ATOM 596 C C . PRO A 1 82 ? -0.460 -5.624 10.524 1.00 97.56 82 PRO A C 1
ATOM 598 O O . PRO A 1 82 ? 0.282 -5.617 9.540 1.00 97.56 82 PRO A O 1
ATOM 601 N N . LEU A 1 83 ? -1.766 -5.357 10.413 1.00 97.50 83 LEU A N 1
ATOM 602 C CA . LEU A 1 83 ? -2.405 -5.083 9.122 1.00 97.50 83 LEU A CA 1
ATOM 603 C C . LEU A 1 83 ? -1.920 -3.771 8.498 1.00 97.50 83 LEU A C 1
ATOM 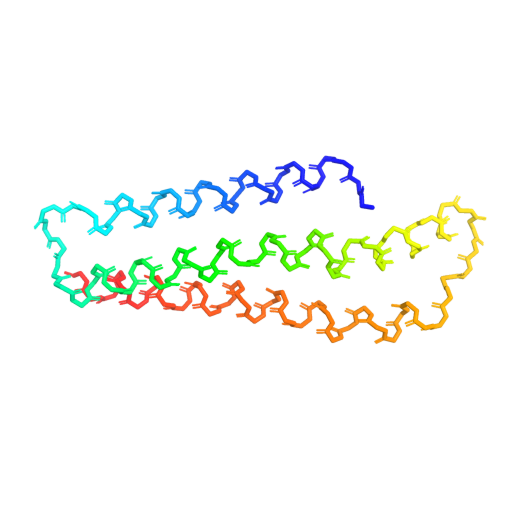605 O O . LEU A 1 83 ? -1.731 -3.684 7.278 1.00 97.50 83 LEU A O 1
ATOM 609 N N . HIS A 1 84 ? -1.716 -2.751 9.329 1.00 96.25 84 HIS A N 1
ATOM 610 C CA . HIS A 1 84 ? -1.160 -1.475 8.912 1.00 96.25 84 HIS A CA 1
ATOM 611 C C . HIS A 1 84 ? 0.302 -1.618 8.472 1.00 96.25 84 HIS A C 1
ATOM 613 O O . HIS A 1 84 ? 0.678 -1.067 7.440 1.00 96.25 84 HIS A O 1
ATOM 619 N N . ASN A 1 85 ? 1.100 -2.429 9.171 1.00 97.88 85 ASN A N 1
ATOM 620 C CA . ASN A 1 85 ? 2.500 -2.671 8.817 1.00 97.88 85 ASN A CA 1
ATOM 621 C C . ASN A 1 85 ? 2.655 -3.285 7.423 1.00 97.88 85 ASN A C 1
ATOM 623 O O . ASN A 1 85 ? 3.510 -2.842 6.662 1.00 97.88 85 ASN A O 1
ATOM 627 N N . VAL A 1 86 ? 1.801 -4.243 7.046 1.00 97.62 86 VAL A N 1
ATOM 628 C CA . VAL A 1 86 ? 1.817 -4.815 5.686 1.00 97.62 86 VAL A CA 1
ATOM 629 C C . VAL A 1 86 ? 1.521 -3.743 4.636 1.00 97.62 86 VAL A C 1
ATOM 631 O O . VAL A 1 86 ? 2.204 -3.665 3.617 1.00 97.62 86 VAL A O 1
ATOM 634 N N . ARG A 1 87 ? 0.544 -2.869 4.898 1.00 95.31 87 ARG A N 1
ATOM 635 C CA . ARG A 1 87 ? 0.211 -1.748 4.009 1.00 95.31 87 ARG A CA 1
ATOM 636 C C . ARG A 1 87 ? 1.408 -0.803 3.834 1.00 95.31 87 ARG A C 1
ATOM 638 O O . ARG A 1 87 ? 1.730 -0.409 2.715 1.00 95.31 87 ARG A O 1
ATOM 645 N N . THR A 1 88 ? 2.071 -0.455 4.934 1.00 96.44 88 THR A N 1
ATOM 646 C CA . THR A 1 88 ? 3.273 0.386 4.916 1.00 96.44 88 THR A CA 1
ATOM 647 C C . THR A 1 88 ? 4.397 -0.293 4.141 1.00 96.44 88 THR A C 1
ATOM 649 O O . THR A 1 88 ? 4.969 0.328 3.252 1.00 96.44 88 THR A O 1
ATOM 652 N N . ALA A 1 89 ? 4.648 -1.581 4.381 1.00 98.00 89 ALA A N 1
ATOM 653 C CA . ALA A 1 89 ? 5.671 -2.345 3.674 1.00 98.00 89 ALA A CA 1
ATOM 654 C C . ALA A 1 89 ? 5.428 -2.396 2.156 1.00 98.00 89 ALA A C 1
ATOM 656 O O . ALA A 1 89 ? 6.363 -2.164 1.395 1.00 98.00 89 ALA A O 1
ATOM 657 N N . LEU A 1 90 ? 4.188 -2.628 1.706 1.00 97.06 90 LEU A N 1
ATOM 658 C CA . LEU A 1 90 ? 3.835 -2.610 0.278 1.00 97.06 90 LEU A CA 1
ATOM 659 C C . LEU A 1 90 ? 4.119 -1.244 -0.363 1.00 97.06 90 LEU A C 1
ATOM 661 O O . LEU A 1 90 ? 4.747 -1.173 -1.421 1.00 97.06 90 LEU A O 1
ATOM 665 N N . GLY A 1 91 ? 3.695 -0.158 0.292 1.00 96.19 91 GLY A N 1
ATOM 666 C CA . GLY A 1 91 ? 3.937 1.206 -0.184 1.00 96.19 91 GLY A CA 1
ATOM 667 C C . GLY A 1 91 ? 5.424 1.570 -0.218 1.00 96.19 91 GLY A C 1
ATOM 668 O O . GLY A 1 91 ? 5.912 2.083 -1.225 1.00 96.19 91 GLY A O 1
ATOM 669 N N . THR A 1 92 ? 6.163 1.257 0.848 1.00 98.00 92 THR A N 1
ATOM 670 C CA . THR A 1 92 ? 7.608 1.501 0.935 1.00 98.00 92 THR A CA 1
ATOM 671 C C . THR A 1 92 ? 8.373 0.685 -0.102 1.00 98.00 92 THR A C 1
ATOM 673 O O . THR A 1 92 ? 9.205 1.243 -0.812 1.00 98.00 92 THR A O 1
ATOM 676 N N . ALA A 1 93 ? 8.069 -0.606 -0.254 1.00 98.12 93 ALA A N 1
ATOM 677 C CA . ALA A 1 93 ? 8.705 -1.457 -1.256 1.00 98.12 93 ALA A CA 1
ATOM 678 C C . ALA A 1 93 ? 8.447 -0.936 -2.676 1.00 98.12 93 ALA A C 1
ATOM 680 O O . ALA A 1 93 ? 9.383 -0.826 -3.465 1.00 98.12 93 ALA A O 1
ATOM 681 N N . SER A 1 94 ? 7.209 -0.530 -2.982 1.00 97.75 94 SER A N 1
ATOM 682 C CA . SER A 1 94 ? 6.892 0.118 -4.258 1.00 97.75 94 SER A CA 1
ATOM 683 C C . SER A 1 94 ? 7.746 1.365 -4.491 1.00 97.75 94 SER A C 1
ATOM 685 O O . SER A 1 94 ? 8.296 1.528 -5.580 1.00 97.75 94 SER A O 1
ATOM 687 N N . ALA A 1 95 ? 7.853 2.250 -3.496 1.00 96.62 95 ALA A N 1
ATOM 688 C CA . ALA A 1 95 ? 8.622 3.486 -3.615 1.00 96.62 95 ALA A CA 1
ATOM 689 C C . ALA A 1 95 ? 10.117 3.211 -3.836 1.00 96.62 95 ALA A C 1
ATOM 691 O O . ALA A 1 95 ? 10.733 3.844 -4.689 1.00 96.62 95 ALA A O 1
ATOM 692 N N . LEU A 1 96 ? 10.686 2.234 -3.124 1.00 97.94 96 LEU A N 1
ATOM 693 C CA . LEU A 1 96 ? 12.086 1.834 -3.279 1.00 97.94 96 LEU A CA 1
ATOM 694 C C . LEU A 1 96 ? 12.358 1.230 -4.660 1.00 97.94 96 LEU A C 1
ATOM 696 O O . LEU A 1 96 ? 13.334 1.604 -5.305 1.00 97.94 96 LEU A O 1
ATOM 700 N N . VAL A 1 97 ? 11.488 0.338 -5.139 1.00 97.06 97 VAL A N 1
ATOM 701 C CA . VAL A 1 97 ? 11.637 -0.307 -6.453 1.00 97.06 97 VAL A CA 1
ATOM 702 C C . VAL A 1 97 ? 11.547 0.720 -7.584 1.00 97.06 97 VAL A C 1
ATOM 704 O O . VAL A 1 97 ? 12.401 0.737 -8.470 1.00 97.06 97 VAL A O 1
ATOM 707 N N . MET A 1 98 ? 10.550 1.609 -7.545 1.00 94.50 98 MET A N 1
ATOM 708 C CA . MET A 1 98 ? 10.412 2.673 -8.545 1.00 94.50 98 MET A CA 1
ATOM 709 C C . MET A 1 98 ? 11.550 3.696 -8.447 1.00 94.50 98 MET A C 1
ATOM 711 O O . MET A 1 98 ? 12.093 4.105 -9.468 1.00 94.50 98 MET A O 1
ATOM 715 N N . GLY A 1 99 ? 11.960 4.074 -7.233 1.00 95.69 99 GLY A N 1
ATOM 716 C CA . GLY A 1 99 ? 13.104 4.961 -7.016 1.00 95.69 99 GLY A CA 1
ATOM 717 C C . GLY A 1 99 ? 14.407 4.373 -7.563 1.00 95.69 99 GLY A C 1
ATOM 718 O O . GLY A 1 99 ? 15.190 5.083 -8.190 1.00 95.69 99 GLY A O 1
ATOM 719 N N . TYR A 1 100 ? 14.603 3.061 -7.418 1.00 95.25 100 TYR A N 1
ATOM 720 C CA . TYR A 1 100 ? 15.733 2.356 -8.019 1.00 95.25 100 TYR A CA 1
ATOM 721 C C . TYR A 1 100 ? 15.657 2.333 -9.552 1.00 95.25 100 TYR A C 1
ATOM 723 O O . TYR A 1 100 ? 16.676 2.519 -10.214 1.00 95.25 100 TYR A O 1
ATOM 731 N N . ALA A 1 101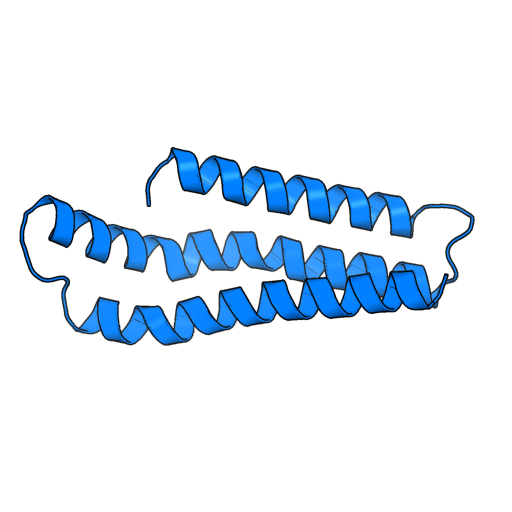 ? 14.460 2.168 -10.127 1.00 92.44 101 ALA A N 1
ATOM 732 C CA . ALA A 1 101 ? 14.255 2.263 -11.575 1.00 92.44 101 ALA A CA 1
ATOM 733 C C . ALA A 1 101 ? 14.638 3.647 -12.123 1.00 92.44 101 ALA A C 1
ATOM 735 O O . ALA A 1 101 ? 15.241 3.730 -13.192 1.00 92.44 101 ALA A O 1
ATOM 736 N N . VAL A 1 102 ? 14.326 4.714 -11.374 1.00 90.94 102 VAL A N 1
ATOM 737 C CA . VAL A 1 102 ? 14.715 6.095 -11.704 1.00 90.94 102 VAL A CA 1
ATOM 738 C C . VAL A 1 102 ? 16.221 6.297 -11.588 1.00 90.94 102 VAL A C 1
ATOM 740 O O . VAL A 1 102 ? 16.814 6.883 -12.480 1.00 90.94 102 VAL A O 1
ATOM 743 N N . TRP A 1 103 ? 16.856 5.798 -10.526 1.00 90.44 103 TRP A N 1
ATOM 744 C CA . TRP A 1 103 ? 18.308 5.923 -10.341 1.00 90.44 103 TRP A CA 1
ATOM 745 C C . TRP A 1 103 ? 19.130 5.208 -11.430 1.00 90.44 103 TRP A C 1
ATOM 747 O O . TRP A 1 103 ? 20.311 5.489 -11.607 1.00 90.44 103 TRP A O 1
ATOM 757 N N . LYS A 1 104 ? 18.511 4.264 -12.146 1.00 79.31 104 LYS A N 1
ATOM 758 C CA . LYS A 1 104 ? 19.105 3.534 -13.272 1.00 79.31 104 LYS A CA 1
ATOM 759 C C . LYS A 1 104 ? 18.821 4.151 -14.651 1.00 79.31 104 LYS A C 1
ATOM 761 O O . LYS A 1 104 ? 19.195 3.520 -15.637 1.00 79.31 104 LYS A O 1
ATOM 766 N N . LEU A 1 105 ? 18.130 5.294 -14.729 1.00 64.50 105 LEU A N 1
ATOM 767 C CA . LEU A 1 105 ? 18.033 6.125 -15.943 1.00 64.50 105 LEU A CA 1
ATOM 768 C C . LEU A 1 105 ? 19.347 6.874 -16.179 1.00 64.50 105 LEU A C 1
ATOM 770 O O . LEU A 1 105 ? 19.710 6.999 -17.365 1.00 64.50 105 LEU A O 1
#

Organism: NCBI:txid47281

pLDDT: mean 91.62, std 7.94, range [58.72, 98.12]